Protein AF-A0A264W9A8-F1 (afdb_monomer)

Nearest PDB structures (foldseek):
  5h67-assembly1_A  TM=9.523E-01  e=1.074E-12  Bacillus subtilis subsp. subtilis str. 168
  5h66-assembly1_A  TM=9.645E-01  e=1.218E-12  Bacillus subtilis subsp. subtilis str. 168
  5h68-assembly1_B  TM=9.536E-01  e=4.985E-11  Geobacillus stearothermophilus 10
  4i99-assembly1_B  TM=9.544E-01  e=5.045E-08  Pyrococcus furiosus DSM 3638
  5xns-assembly1_A  TM=9.360E-01  e=1.667E-07  Pyrococcus furiosus DSM 3638

Mean predicted aligned error: 4.44 Å

Structure (mmCIF, N/CA/C/O backbone):
data_AF-A0A264W9A8-F1
#
_entry.id   AF-A0A264W9A8-F1
#
loop_
_atom_site.group_PDB
_atom_site.id
_atom_site.type_symbol
_atom_site.label_atom_id
_atom_site.label_alt_id
_atom_site.label_comp_id
_atom_site.label_asym_id
_atom_site.label_entity_id
_atom_site.label_seq_id
_atom_site.pdbx_PDB_ins_code
_atom_site.Cartn_x
_atom_site.Cartn_y
_atom_site.Cartn_z
_atom_site.occupancy
_atom_site.B_iso_or_equiv
_atom_site.auth_seq_id
_atom_site.auth_comp_id
_atom_site.auth_asym_id
_atom_site.auth_atom_id
_atom_site.pdbx_PDB_model_num
ATOM 1 N N . GLY A 1 1 ? 18.836 -12.856 -3.371 1.00 50.16 1 GLY A N 1
ATOM 2 C CA . GLY A 1 1 ? 17.522 -12.204 -3.467 1.00 50.16 1 GLY A CA 1
ATOM 3 C C . GLY A 1 1 ? 17.074 -11.912 -2.064 1.00 50.16 1 GLY A C 1
ATOM 4 O O . GLY A 1 1 ? 17.136 -12.809 -1.235 1.00 50.16 1 GLY A O 1
ATOM 5 N N . GLY A 1 2 ? 16.763 -10.662 -1.772 1.00 68.06 2 GLY A N 1
ATOM 6 C CA . GLY A 1 2 ? 16.456 -10.228 -0.404 1.00 68.06 2 GLY A CA 1
ATOM 7 C C . GLY A 1 2 ? 16.333 -8.718 -0.253 1.00 68.06 2 GLY A C 1
ATOM 8 O O . GLY A 1 2 ? 16.111 -8.235 0.853 1.00 68.06 2 GLY A O 1
ATOM 9 N N . LYS A 1 3 ? 16.488 -7.968 -1.350 1.00 80.25 3 LYS A N 1
ATOM 10 C CA . LYS A 1 3 ? 16.258 -6.529 -1.366 1.00 80.25 3 LYS A CA 1
ATOM 11 C C . LYS A 1 3 ? 14.830 -6.253 -1.798 1.00 80.25 3 LYS A C 1
ATOM 13 O O . LYS A 1 3 ? 14.270 -6.983 -2.612 1.00 80.25 3 LYS A O 1
ATOM 18 N N . MET A 1 4 ? 14.256 -5.172 -1.284 1.00 83.62 4 MET A N 1
ATOM 19 C CA . MET A 1 4 ? 12.882 -4.801 -1.612 1.00 83.62 4 MET A CA 1
ATOM 20 C C . MET A 1 4 ? 12.717 -4.494 -3.113 1.00 83.62 4 MET A C 1
ATOM 22 O O . MET A 1 4 ? 11.655 -4.747 -3.676 1.00 83.62 4 MET A O 1
ATOM 26 N N . GLU A 1 5 ? 13.780 -4.033 -3.787 1.00 84.38 5 GLU A N 1
ATOM 27 C CA . GLU A 1 5 ? 13.769 -3.781 -5.236 1.00 84.38 5 GLU A CA 1
ATOM 28 C C . GLU A 1 5 ? 13.565 -5.049 -6.086 1.00 84.38 5 GLU A C 1
ATOM 30 O O . GLU A 1 5 ? 13.124 -4.941 -7.234 1.00 84.38 5 GLU A O 1
ATOM 35 N N . ASP A 1 6 ? 13.864 -6.239 -5.544 1.00 86.62 6 ASP A N 1
ATOM 36 C CA . ASP A 1 6 ? 13.708 -7.523 -6.244 1.00 86.62 6 ASP A CA 1
ATOM 37 C C . ASP A 1 6 ? 12.222 -7.857 -6.494 1.00 86.62 6 ASP A C 1
ATOM 39 O O . ASP A 1 6 ? 11.902 -8.653 -7.374 1.00 86.62 6 ASP A O 1
ATOM 43 N N . ILE A 1 7 ? 11.304 -7.227 -5.748 1.00 88.75 7 ILE A N 1
ATOM 44 C CA . ILE A 1 7 ? 9.849 -7.413 -5.883 1.00 88.75 7 ILE A CA 1
ATOM 45 C C . ILE A 1 7 ? 9.297 -6.655 -7.101 1.00 88.75 7 ILE A C 1
ATOM 47 O O . ILE A 1 7 ? 8.227 -6.977 -7.617 1.00 88.75 7 ILE A O 1
ATOM 51 N N . ILE A 1 8 ? 10.030 -5.660 -7.607 1.00 94.44 8 ILE A N 1
ATOM 52 C CA . ILE A 1 8 ? 9.597 -4.857 -8.750 1.00 94.44 8 ILE A CA 1
ATOM 53 C C . ILE A 1 8 ? 9.815 -5.641 -10.041 1.00 94.44 8 ILE A C 1
ATOM 55 O O . ILE A 1 8 ? 10.939 -6.058 -10.336 1.00 94.44 8 ILE A O 1
ATOM 59 N N . PHE A 1 9 ? 8.760 -5.744 -10.861 1.00 95.62 9 PHE A N 1
ATOM 60 C CA . PHE A 1 9 ? 8.777 -6.447 -12.146 1.00 95.62 9 PHE A CA 1
ATOM 61 C C . PHE A 1 9 ? 10.052 -6.146 -12.950 1.00 95.62 9 PHE A C 1
ATOM 63 O O . PHE A 1 9 ? 10.315 -5.008 -13.366 1.00 95.62 9 PHE A O 1
ATOM 70 N N . ALA A 1 10 ? 10.857 -7.191 -13.144 1.00 94.94 10 ALA A N 1
ATOM 71 C CA . ALA A 1 10 ? 12.182 -7.113 -13.753 1.00 94.94 10 ALA A CA 1
ATOM 72 C C . ALA A 1 10 ? 12.147 -7.008 -15.286 1.00 94.94 10 ALA A C 1
ATOM 74 O O . ALA A 1 10 ? 13.193 -6.826 -15.907 1.00 94.94 10 ALA A O 1
ATOM 75 N N . GLY A 1 11 ? 10.956 -7.057 -15.890 1.00 95.44 11 GLY A N 1
ATOM 76 C CA . GLY A 1 11 ? 10.785 -7.142 -17.334 1.00 95.44 11 GLY A CA 1
ATOM 77 C C . GLY A 1 11 ? 10.652 -8.585 -17.817 1.00 95.44 11 GLY A C 1
ATOM 78 O O . GLY A 1 11 ? 10.786 -9.541 -17.057 1.00 95.44 11 GLY A O 1
ATOM 79 N N . SER A 1 12 ? 10.366 -8.722 -19.102 1.00 96.56 12 SER A N 1
ATOM 80 C CA . SER A 1 12 ? 10.371 -9.968 -19.862 1.00 96.56 12 SER A CA 1
ATOM 81 C C . SER A 1 12 ? 10.772 -9.663 -21.305 1.00 96.56 12 SER A C 1
ATOM 83 O O . SER A 1 12 ? 10.876 -8.495 -21.686 1.00 96.56 12 SER A O 1
ATOM 85 N N . ASP A 1 13 ? 10.921 -10.692 -22.138 1.00 96.12 13 ASP A N 1
ATOM 86 C CA . ASP A 1 13 ? 11.252 -10.527 -23.563 1.00 96.12 13 ASP A CA 1
ATOM 87 C C . ASP A 1 13 ? 10.265 -9.617 -24.315 1.00 96.12 13 ASP A C 1
ATOM 89 O O . ASP A 1 13 ? 10.614 -8.975 -25.302 1.00 96.12 13 ASP A O 1
ATOM 93 N N . SER A 1 14 ? 9.025 -9.531 -23.824 1.00 97.06 14 SER A N 1
ATOM 94 C CA . SER A 1 14 ? 7.944 -8.752 -24.432 1.00 97.06 14 SER A CA 1
ATOM 95 C C . SER A 1 14 ? 7.620 -7.445 -23.701 1.00 97.06 14 SER A C 1
ATOM 97 O O . SER A 1 14 ? 6.877 -6.620 -24.235 1.00 97.06 14 SER A O 1
ATOM 99 N N . ARG A 1 15 ? 8.135 -7.226 -22.480 1.00 96.75 15 ARG A N 1
ATOM 100 C CA . ARG A 1 15 ? 7.776 -6.064 -21.648 1.00 96.75 15 ARG A CA 1
ATOM 101 C C . ARG A 1 15 ? 8.974 -5.502 -20.899 1.00 96.75 15 ARG A C 1
ATOM 103 O O . ARG A 1 15 ? 9.700 -6.212 -20.213 1.00 96.75 15 ARG A O 1
ATOM 110 N N . LYS A 1 16 ? 9.134 -4.181 -20.965 1.00 96.25 16 LYS A N 1
ATOM 111 C CA . LYS A 1 16 ? 10.193 -3.469 -20.241 1.00 96.25 16 LYS A CA 1
ATOM 112 C C . LYS A 1 16 ? 10.026 -3.627 -18.726 1.00 96.25 16 LYS A C 1
ATOM 114 O O . LYS A 1 16 ? 8.908 -3.723 -18.220 1.00 96.25 16 LYS A O 1
ATOM 119 N N . LYS A 1 17 ? 11.152 -3.593 -18.012 1.00 96.00 17 LYS A N 1
ATOM 120 C CA . LYS A 1 17 ? 11.174 -3.502 -16.548 1.00 96.00 17 LYS A CA 1
ATOM 121 C C . LYS A 1 17 ? 10.431 -2.256 -16.063 1.00 96.00 17 LYS A C 1
ATOM 123 O O . LYS A 1 17 ? 10.484 -1.213 -16.716 1.00 96.00 17 LYS A O 1
ATOM 128 N N . LEU A 1 18 ? 9.794 -2.362 -14.902 1.00 96.38 18 LEU A N 1
ATOM 129 C CA . LEU A 1 18 ? 9.158 -1.234 -14.221 1.00 96.38 18 LEU A CA 1
ATOM 130 C C . LEU A 1 18 ? 10.052 -0.716 -13.094 1.00 96.38 18 LEU A C 1
ATOM 132 O O . LEU A 1 18 ? 10.991 -1.397 -12.682 1.00 96.38 18 LEU A O 1
ATOM 136 N N . ASN A 1 19 ? 9.760 0.491 -12.609 1.00 95.38 19 ASN A N 1
ATOM 137 C CA . ASN A 1 19 ? 10.507 1.144 -11.527 1.00 95.38 19 ASN A CA 1
ATOM 138 C C . ASN A 1 19 ? 9.727 1.232 -10.206 1.00 95.38 19 ASN A C 1
ATOM 140 O O . ASN A 1 19 ? 10.294 1.688 -9.217 1.00 95.38 19 ASN A O 1
ATOM 144 N N . LEU A 1 20 ? 8.466 0.794 -10.209 1.00 96.06 20 LEU A N 1
ATOM 145 C CA . LEU A 1 20 ? 7.528 0.841 -9.092 1.00 96.06 20 LEU A CA 1
ATOM 146 C C . LEU A 1 20 ? 6.780 -0.494 -9.012 1.00 96.06 20 LEU A C 1
ATOM 148 O O . LEU A 1 20 ? 6.376 -1.039 -10.042 1.00 96.06 20 LEU A O 1
ATOM 152 N N . ALA A 1 21 ? 6.581 -0.985 -7.794 1.00 96.31 21 ALA A N 1
ATOM 153 C CA . ALA A 1 21 ? 5.562 -1.973 -7.467 1.00 96.31 21 ALA A CA 1
ATOM 154 C C . ALA A 1 21 ? 4.634 -1.392 -6.397 1.00 96.31 21 ALA A C 1
ATOM 156 O O . ALA A 1 21 ? 5.106 -0.776 -5.444 1.00 96.31 21 ALA A O 1
ATOM 157 N N . GLU A 1 22 ? 3.331 -1.598 -6.556 1.00 96.94 22 GLU A N 1
ATOM 158 C CA . GLU A 1 22 ? 2.297 -1.130 -5.637 1.00 96.94 22 GLU A CA 1
ATOM 159 C C . GLU A 1 22 ? 1.343 -2.277 -5.329 1.00 96.94 22 GLU A C 1
ATOM 161 O O . GLU A 1 22 ? 0.950 -3.024 -6.226 1.00 96.94 22 GLU A O 1
ATOM 166 N N . VAL A 1 23 ? 0.991 -2.413 -4.055 1.00 97.06 23 VAL A N 1
ATOM 167 C CA . VAL A 1 23 ? -0.023 -3.352 -3.581 1.00 97.06 23 VAL A CA 1
ATOM 168 C C . VAL A 1 23 ? -0.958 -2.593 -2.659 1.00 97.06 23 VAL A C 1
ATOM 170 O O . VAL A 1 23 ? -0.488 -1.918 -1.744 1.00 97.06 23 VAL A O 1
ATOM 173 N N . THR A 1 24 ? -2.259 -2.752 -2.879 1.00 97.62 24 THR A N 1
ATOM 174 C CA . THR A 1 24 ? -3.317 -2.259 -1.996 1.00 97.62 24 THR A CA 1
ATOM 175 C C . THR A 1 24 ? -4.108 -3.444 -1.472 1.00 97.62 24 THR A C 1
ATOM 177 O O . THR A 1 24 ? -4.577 -4.271 -2.252 1.00 97.62 24 THR A O 1
ATOM 180 N N . LEU A 1 25 ? -4.234 -3.526 -0.152 1.00 96.25 25 LEU A N 1
ATOM 181 C CA . LEU A 1 25 ? -5.129 -4.443 0.535 1.00 96.25 25 LEU A CA 1
ATOM 182 C C . LEU A 1 25 ? -6.328 -3.648 1.041 1.00 96.25 25 LEU A C 1
ATOM 184 O O . LEU A 1 25 ? -6.148 -2.721 1.825 1.00 96.25 25 LEU A O 1
ATOM 188 N N . THR A 1 26 ? -7.526 -4.031 0.619 1.00 96.50 26 THR A N 1
ATOM 189 C CA . THR A 1 26 ? -8.781 -3.435 1.082 1.00 96.50 26 THR A CA 1
ATOM 190 C C . THR A 1 26 ? -9.481 -4.418 2.010 1.00 96.50 26 THR A C 1
ATOM 192 O O . THR A 1 26 ? -9.658 -5.583 1.652 1.00 96.50 26 THR A O 1
ATOM 195 N N . LEU A 1 27 ? -9.827 -3.957 3.208 1.00 94.75 27 LEU A N 1
ATOM 196 C CA . LEU A 1 27 ? -10.483 -4.730 4.252 1.00 94.75 27 LEU A CA 1
ATOM 197 C C . LEU A 1 27 ? -11.835 -4.103 4.578 1.00 94.75 27 LEU A C 1
ATOM 199 O O . LEU A 1 27 ? -11.935 -2.884 4.731 1.00 94.75 27 LEU A O 1
ATOM 203 N N . ASP A 1 28 ? -12.838 -4.957 4.734 1.00 95.81 28 ASP A N 1
ATOM 204 C CA . ASP A 1 28 ? -14.063 -4.607 5.444 1.00 95.81 28 ASP A CA 1
ATOM 205 C C . ASP A 1 28 ? -13.731 -4.428 6.933 1.00 95.81 28 ASP A C 1
ATOM 207 O O . ASP A 1 28 ? -12.955 -5.202 7.501 1.00 9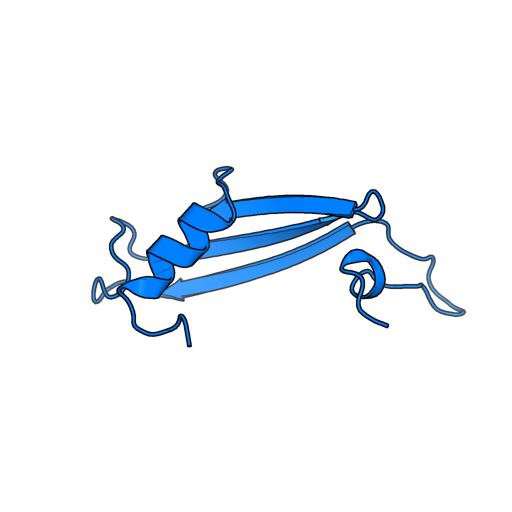5.81 28 ASP A O 1
ATOM 211 N N . ASN A 1 29 ? -14.259 -3.369 7.534 1.00 95.56 29 ASN A N 1
ATOM 212 C CA . ASN A 1 29 ? -14.065 -3.011 8.931 1.00 95.56 29 ASN A CA 1
ATOM 213 C C . ASN A 1 29 ? -15.402 -2.623 9.595 1.00 95.56 29 ASN A C 1
ATOM 215 O O . ASN A 1 29 ? -15.427 -1.786 10.500 1.00 95.56 29 ASN A O 1
ATOM 219 N N . ASP A 1 30 ? -16.526 -3.199 9.152 1.00 95.94 30 ASP A N 1
ATOM 220 C CA . ASP A 1 30 ? -17.854 -2.943 9.730 1.00 95.94 30 ASP A CA 1
ATOM 221 C C . ASP A 1 30 ? -17.949 -3.370 11.202 1.00 95.94 30 ASP A C 1
ATOM 223 O O . ASP A 1 30 ? -18.614 -2.712 12.007 1.00 95.94 30 ASP A O 1
ATOM 227 N N . ASP A 1 31 ? -17.243 -4.439 11.576 1.00 93.31 31 ASP A N 1
ATOM 228 C CA . ASP A 1 31 ? -17.150 -4.945 12.949 1.00 93.31 31 ASP A CA 1
ATOM 229 C C . ASP A 1 31 ? -16.167 -4.157 13.834 1.00 93.31 31 ASP A C 1
ATOM 231 O O . ASP A 1 31 ? -16.045 -4.442 15.028 1.00 93.31 31 ASP A O 1
ATOM 235 N N . A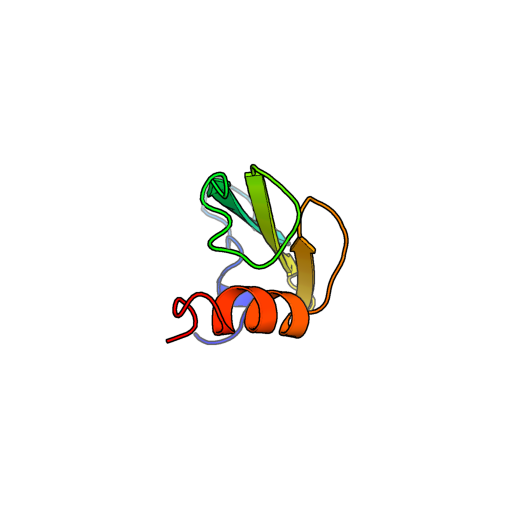RG A 1 32 ? -15.504 -3.137 13.267 1.00 91.38 32 ARG A N 1
ATOM 236 C CA . ARG A 1 32 ? -14.502 -2.285 13.927 1.00 91.38 32 ARG A CA 1
ATOM 237 C C . ARG A 1 32 ? -13.327 -3.071 14.506 1.00 91.38 32 ARG A C 1
ATOM 239 O O . ARG A 1 32 ? -12.749 -2.673 15.518 1.00 91.38 32 ARG A O 1
ATOM 246 N N . PHE A 1 33 ? -12.959 -4.166 13.848 1.00 91.12 33 PHE A N 1
ATOM 247 C CA . PHE A 1 33 ? -11.793 -4.966 14.198 1.00 91.12 33 PHE A CA 1
ATOM 248 C C . PHE A 1 33 ? -10.479 -4.171 14.135 1.00 91.12 33 PHE A C 1
ATOM 250 O O . PHE A 1 33 ? -9.614 -4.324 14.998 1.00 91.12 33 PHE A O 1
ATOM 257 N N . LEU A 1 34 ? -10.330 -3.291 13.142 1.00 92.56 34 LEU A N 1
ATOM 258 C CA . LEU A 1 34 ? -9.236 -2.327 13.072 1.00 92.56 34 LEU A CA 1
ATOM 259 C C . LEU A 1 34 ? -9.617 -1.051 13.843 1.00 92.56 34 LEU A C 1
ATOM 261 O O . LEU A 1 34 ? -10.707 -0.512 13.618 1.00 92.56 34 LEU A O 1
ATOM 265 N N . PRO A 1 35 ? -8.717 -0.505 14.688 1.00 91.12 35 PRO A N 1
ATOM 266 C CA . PRO A 1 35 ? -8.979 0.663 15.535 1.00 91.12 35 PRO A CA 1
ATOM 267 C C . PRO A 1 35 ? -8.946 1.988 14.747 1.00 91.12 35 PRO A C 1
ATOM 269 O O . PRO A 1 35 ? -8.209 2.918 15.073 1.00 91.12 35 PRO A O 1
ATOM 272 N N . ILE A 1 36 ? -9.741 2.085 13.683 1.00 91.38 36 ILE A N 1
ATOM 273 C CA . ILE A 1 36 ? -9.864 3.261 12.824 1.00 91.38 36 ILE A CA 1
ATOM 274 C C . ILE A 1 36 ? -11.331 3.496 12.450 1.00 91.38 36 ILE A C 1
ATOM 276 O O . ILE A 1 36 ? -12.094 2.554 12.223 1.00 91.38 36 ILE A O 1
ATOM 280 N N . ASP A 1 37 ? -11.742 4.764 12.376 1.00 93.19 37 ASP A N 1
ATOM 281 C CA . ASP A 1 37 ? -13.136 5.116 12.100 1.00 93.19 37 ASP A CA 1
ATOM 282 C C . ASP A 1 37 ? -13.484 5.089 10.597 1.00 93.19 37 ASP A C 1
ATOM 284 O O . ASP A 1 37 ? -13.909 6.081 10.013 1.00 93.19 37 ASP A O 1
ATOM 288 N N . PHE A 1 38 ? -13.275 3.938 9.958 1.00 94.44 38 PHE A N 1
ATOM 289 C CA . PHE A 1 38 ? -13.729 3.663 8.597 1.00 94.44 38 PHE A CA 1
ATOM 290 C C . PHE A 1 38 ? -14.377 2.284 8.524 1.00 94.44 38 PHE A C 1
ATOM 292 O O . PHE A 1 38 ? -13.894 1.348 9.154 1.00 94.44 38 PHE A O 1
ATOM 299 N N . HIS A 1 39 ? -15.436 2.176 7.722 1.00 95.44 39 HIS A N 1
ATOM 300 C CA . HIS A 1 39 ? -16.104 0.913 7.384 1.00 95.44 39 HIS A CA 1
ATOM 301 C C . HIS A 1 39 ? -15.313 0.085 6.365 1.00 95.44 39 HIS A C 1
ATOM 303 O O . HIS A 1 39 ? -15.403 -1.133 6.342 1.00 95.44 39 HIS A O 1
ATOM 309 N N . GLU A 1 40 ? -14.494 0.744 5.545 1.00 96.75 40 GLU A N 1
ATOM 310 C CA . GLU A 1 40 ? -1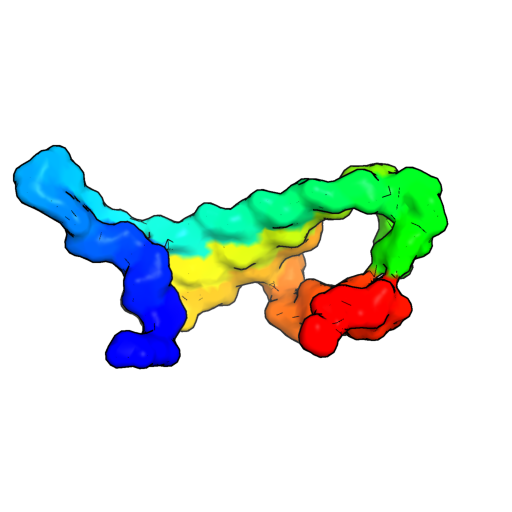3.573 0.102 4.614 1.00 96.75 40 GLU A CA 1
ATOM 311 C C . GLU A 1 40 ? -12.187 0.730 4.781 1.00 96.75 40 GLU A C 1
ATOM 313 O O . GLU A 1 40 ? -12.028 1.958 4.780 1.00 96.75 40 GLU A O 1
ATOM 318 N N . VAL A 1 41 ? -11.172 -0.115 4.942 1.00 96.44 41 VAL A N 1
ATOM 319 C CA . VAL A 1 41 ? -9.788 0.307 5.160 1.00 96.44 41 VAL A CA 1
ATOM 320 C C . VAL A 1 41 ? -8.922 -0.215 4.025 1.00 96.44 41 VAL A C 1
ATOM 322 O O . VAL A 1 41 ? -8.820 -1.415 3.809 1.00 96.44 41 VAL A O 1
ATOM 325 N N . SER A 1 42 ? -8.265 0.688 3.306 1.00 97.88 42 SER A N 1
ATOM 326 C CA . SER A 1 42 ? -7.302 0.370 2.255 1.00 97.88 42 SER A CA 1
ATOM 327 C C . SER A 1 42 ? -5.886 0.683 2.719 1.00 97.88 42 SER A C 1
ATOM 329 O O . SER A 1 42 ? -5.548 1.839 2.968 1.00 97.88 42 SER A O 1
ATOM 331 N N . VAL A 1 43 ? -5.036 -0.336 2.794 1.00 97.44 43 VAL A N 1
ATOM 332 C CA . VAL A 1 43 ? -3.617 -0.209 3.131 1.00 97.44 43 VAL A CA 1
ATOM 333 C C . VAL A 1 43 ? -2.791 -0.424 1.872 1.00 97.44 43 VAL A C 1
ATOM 335 O O . VAL A 1 43 ? -2.837 -1.493 1.267 1.00 97.44 43 VAL A O 1
ATOM 338 N N . THR A 1 44 ? -2.011 0.580 1.484 1.00 98.31 44 THR A N 1
ATOM 339 C CA . THR A 1 44 ? -1.178 0.542 0.281 1.00 98.31 44 THR A CA 1
ATOM 340 C C . THR A 1 44 ? 0.297 0.600 0.642 1.00 98.31 44 THR A C 1
ATOM 342 O O . THR A 1 44 ? 0.723 1.431 1.444 1.00 98.31 44 THR A O 1
ATOM 345 N N . ARG A 1 45 ? 1.103 -0.245 -0.006 1.00 97.25 45 ARG A N 1
ATOM 346 C CA . ARG A 1 45 ? 2.565 -0.164 0.016 1.00 97.25 45 ARG A CA 1
ATOM 347 C C . ARG A 1 45 ? 3.097 -0.006 -1.401 1.00 97.25 45 ARG A C 1
ATOM 349 O O . ARG A 1 45 ? 2.791 -0.816 -2.275 1.00 97.25 45 ARG A O 1
ATOM 356 N N . ARG A 1 46 ? 3.951 0.995 -1.593 1.00 96.69 46 ARG A N 1
ATOM 357 C CA . ARG A 1 46 ? 4.708 1.241 -2.824 1.00 96.69 46 ARG A CA 1
ATOM 358 C C . ARG A 1 46 ? 6.188 1.023 -2.575 1.00 96.69 46 ARG A C 1
ATOM 360 O O . ARG A 1 46 ? 6.698 1.392 -1.520 1.00 96.69 46 ARG A O 1
ATOM 367 N N . VAL A 1 47 ? 6.876 0.451 -3.552 1.00 96.19 47 VAL A N 1
ATOM 368 C CA . VAL A 1 47 ? 8.329 0.267 -3.530 1.00 96.19 47 VAL A CA 1
ATOM 369 C C . VAL A 1 47 ? 8.907 0.770 -4.838 1.00 96.19 47 VAL A C 1
ATOM 371 O O . VAL A 1 47 ? 8.475 0.348 -5.913 1.00 96.19 47 VAL A O 1
ATOM 374 N N . TYR A 1 48 ? 9.914 1.629 -4.738 1.00 95.56 48 TYR A N 1
ATOM 375 C CA . TYR A 1 48 ? 10.632 2.191 -5.871 1.00 95.56 48 TYR A CA 1
ATOM 376 C C . TYR A 1 48 ? 12.005 1.535 -6.013 1.00 95.56 48 TYR A C 1
ATOM 378 O O . TYR A 1 48 ? 12.630 1.129 -5.033 1.00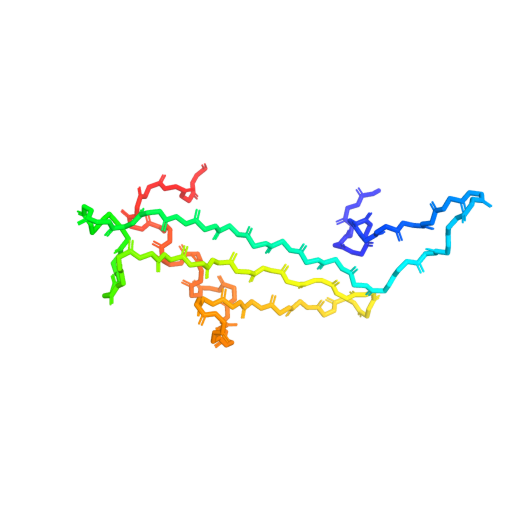 95.56 48 TYR A O 1
ATOM 386 N N . ARG A 1 49 ? 12.531 1.462 -7.242 1.00 92.56 49 ARG A N 1
ATOM 387 C CA . ARG A 1 49 ? 13.894 0.942 -7.482 1.00 92.56 49 ARG A CA 1
ATOM 388 C C . ARG A 1 49 ? 15.004 1.782 -6.838 1.00 92.56 49 ARG A C 1
ATOM 390 O O . ARG A 1 49 ? 16.127 1.299 -6.759 1.00 92.56 49 ARG A O 1
ATOM 397 N N . SER A 1 50 ? 14.709 3.006 -6.396 1.00 92.00 50 SER A N 1
ATOM 398 C CA . SER A 1 50 ? 15.610 3.830 -5.579 1.00 92.00 50 SER A CA 1
ATOM 399 C C . SER A 1 50 ? 15.878 3.229 -4.191 1.00 92.00 50 SER A C 1
ATOM 401 O O . SER A 1 50 ? 16.814 3.658 -3.524 1.00 92.00 50 SER A O 1
ATOM 403 N N . GLY A 1 51 ? 15.077 2.246 -3.759 1.00 89.69 51 GLY A N 1
ATOM 404 C CA . GL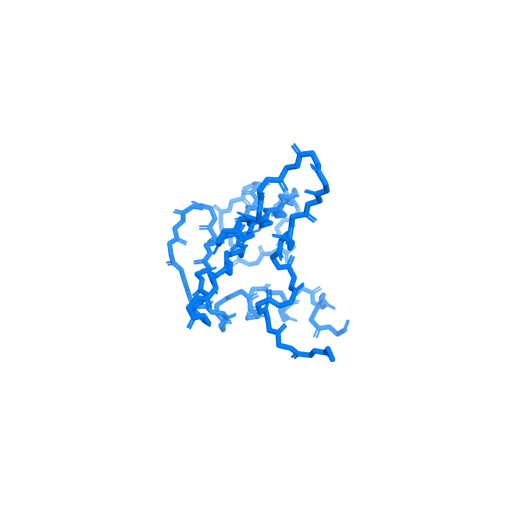Y A 1 51 ? 15.065 1.712 -2.395 1.00 89.69 51 GLY A CA 1
ATOM 405 C C . GLY A 1 51 ? 14.039 2.409 -1.494 1.00 89.69 51 GLY A C 1
ATOM 406 O O . GLY A 1 51 ? 13.796 1.968 -0.372 1.00 89.69 51 GLY A O 1
ATOM 407 N N . GLU A 1 52 ? 13.400 3.474 -1.984 1.00 93.00 52 GLU A N 1
ATOM 408 C CA . GLU A 1 52 ? 12.350 4.188 -1.262 1.00 93.00 52 GLU A CA 1
ATOM 409 C C . GLU A 1 52 ? 11.071 3.346 -1.180 1.00 93.00 52 GLU A C 1
ATOM 411 O O . GLU A 1 52 ? 10.729 2.579 -2.086 1.00 93.00 52 GLU A O 1
ATOM 416 N N . SER A 1 53 ? 10.348 3.491 -0.071 1.00 94.50 53 SER A N 1
ATOM 417 C CA . SER A 1 53 ? 9.031 2.889 0.125 1.00 94.50 53 SER A CA 1
ATOM 418 C C . SER A 1 53 ? 8.049 3.949 0.600 1.00 94.50 53 SER A C 1
ATOM 420 O O . SER A 1 53 ? 8.379 4.736 1.486 1.00 94.50 53 SER A O 1
ATOM 422 N N . GLU A 1 54 ? 6.839 3.927 0.051 1.00 96.94 54 GLU A N 1
ATOM 423 C CA . GLU A 1 54 ? 5.724 4.752 0.520 1.00 96.94 54 GLU A CA 1
ATOM 424 C C . GLU A 1 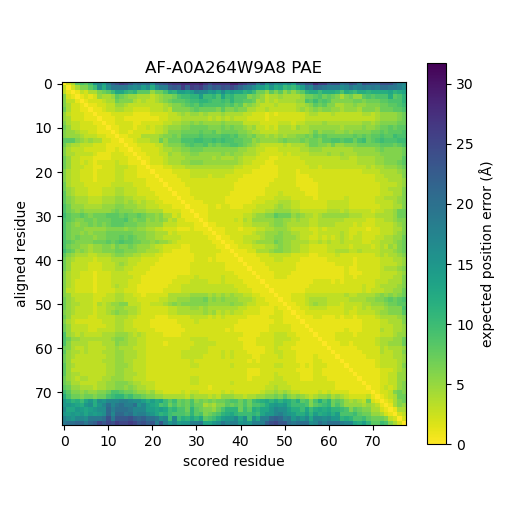54 ? 4.623 3.858 1.079 1.00 96.94 54 GLU A C 1
ATOM 426 O O . GLU A 1 54 ? 4.396 2.736 0.614 1.00 96.94 54 GLU A O 1
ATOM 431 N N . PHE A 1 55 ? 3.936 4.379 2.085 1.00 98.12 55 PHE A N 1
ATOM 432 C CA . PHE A 1 55 ? 2.889 3.689 2.815 1.00 98.12 55 PHE A CA 1
ATOM 433 C C . PHE A 1 55 ? 1.678 4.601 2.875 1.00 98.12 55 PHE A C 1
ATOM 435 O O . PHE A 1 55 ? 1.827 5.799 3.125 1.00 98.12 55 PHE A O 1
ATOM 442 N N . LEU A 1 56 ? 0.497 4.046 2.621 1.00 98.31 56 LEU A N 1
ATOM 443 C CA . LEU A 1 56 ? -0.748 4.791 2.683 1.00 98.31 56 LEU A CA 1
ATOM 444 C C . LEU A 1 56 ? -1.813 3.996 3.432 1.00 98.31 56 LEU A C 1
ATOM 446 O O . LEU A 1 56 ? -1.928 2.786 3.244 1.00 98.31 56 LEU A O 1
ATOM 450 N N . ILE A 1 57 ? -2.623 4.696 4.220 1.00 97.12 57 ILE A N 1
ATOM 451 C CA . ILE A 1 57 ? -3.887 4.194 4.768 1.00 97.12 57 ILE A CA 1
ATOM 452 C C . ILE A 1 57 ? -4.985 5.098 4.208 1.00 97.12 57 ILE A C 1
ATOM 454 O O . ILE A 1 57 ? -4.904 6.318 4.331 1.00 97.12 57 ILE A O 1
ATOM 458 N N . ASN A 1 58 ? -5.970 4.524 3.522 1.00 96.81 58 ASN A N 1
ATOM 459 C CA . ASN A 1 58 ? -7.045 5.241 2.826 1.00 96.81 58 ASN A CA 1
ATOM 460 C C . ASN A 1 58 ? -6.513 6.379 1.933 1.00 96.81 58 ASN A C 1
ATOM 462 O O . ASN A 1 58 ? -7.006 7.506 1.945 1.00 96.81 58 ASN A O 1
ATOM 466 N N . ASN A 1 59 ? -5.462 6.070 1.162 1.00 96.31 59 ASN A N 1
ATOM 467 C CA . ASN A 1 59 ? -4.765 6.995 0.261 1.00 96.31 59 ASN A CA 1
ATOM 468 C C . ASN A 1 59 ? -4.102 8.210 0.954 1.00 96.31 59 ASN A C 1
ATOM 470 O O . ASN A 1 59 ? -3.670 9.142 0.277 1.00 96.31 59 ASN A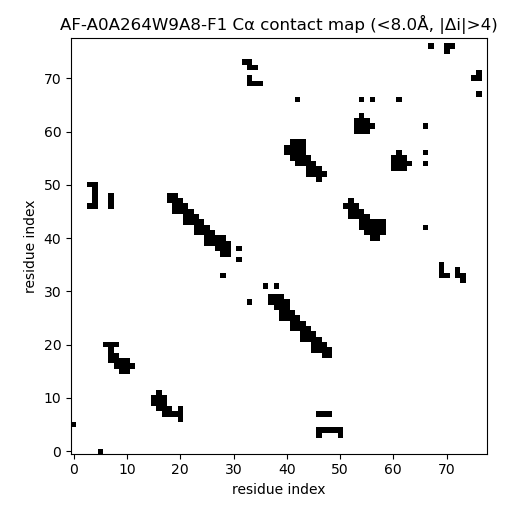 O 1
ATOM 474 N N . GLN A 1 60 ? -3.990 8.206 2.286 1.00 97.50 60 GLN A N 1
ATOM 475 C CA . GLN A 1 60 ? -3.235 9.200 3.050 1.00 97.50 60 GLN A CA 1
ATOM 476 C C . GLN A 1 60 ? -1.837 8.663 3.380 1.00 97.50 60 GLN A C 1
ATOM 478 O O . GLN A 1 60 ? -1.744 7.553 3.908 1.00 97.50 60 GLN A O 1
ATOM 483 N N . PRO A 1 61 ? -0.753 9.414 3.097 1.00 97.81 61 PRO A N 1
ATOM 484 C CA . PRO A 1 61 ? 0.601 9.002 3.448 1.00 97.81 61 PRO A CA 1
ATOM 485 C C . PRO A 1 61 ? 0.761 8.761 4.951 1.00 97.81 61 PRO A C 1
ATOM 487 O O . PRO A 1 61 ? 0.344 9.576 5.773 1.00 97.81 61 PRO A O 1
ATOM 490 N N . CYS A 1 62 ? 1.422 7.666 5.307 1.00 97.31 62 CYS A N 1
ATOM 491 C CA . CYS A 1 62 ? 1.744 7.314 6.685 1.00 97.31 62 CYS A CA 1
ATOM 492 C C . CYS A 1 62 ? 3.140 6.678 6.766 1.00 97.31 62 CYS A C 1
ATOM 494 O O . CYS A 1 62 ? 3.853 6.538 5.770 1.00 97.31 62 CYS A O 1
ATOM 496 N N . ARG A 1 63 ? 3.564 6.288 7.968 1.00 96.94 63 ARG A N 1
ATOM 497 C CA . ARG A 1 63 ? 4.803 5.533 8.185 1.00 96.94 63 ARG A CA 1
ATOM 498 C C . ARG A 1 63 ? 4.493 4.040 8.192 1.00 96.94 63 ARG A C 1
ATOM 500 O O . ARG A 1 63 ? 3.391 3.626 8.543 1.00 96.94 63 ARG A O 1
ATOM 507 N N . LEU A 1 64 ? 5.509 3.216 7.928 1.00 95.31 64 LEU A N 1
ATOM 508 C CA . LEU A 1 64 ? 5.408 1.762 8.112 1.00 95.31 64 LEU A CA 1
ATOM 509 C C . LEU A 1 64 ? 4.956 1.395 9.534 1.00 95.31 64 LEU A C 1
ATOM 511 O O . LEU A 1 64 ? 4.155 0.484 9.705 1.00 95.31 64 LEU A O 1
ATOM 515 N N . LYS A 1 65 ? 5.446 2.124 10.546 1.00 94.81 65 LYS A N 1
ATOM 516 C CA . LYS A 1 65 ? 5.051 1.910 11.940 1.00 94.81 65 LYS A CA 1
ATOM 517 C C . LYS A 1 65 ? 3.543 2.081 12.145 1.00 94.81 65 LYS A C 1
ATOM 519 O O . LYS A 1 65 ? 2.963 1.286 12.861 1.00 94.81 65 LYS A O 1
ATOM 524 N N . ASP A 1 66 ? 2.918 3.051 11.481 1.00 94.75 66 ASP A N 1
ATOM 525 C CA . ASP A 1 66 ? 1.483 3.307 11.639 1.00 94.75 66 ASP A CA 1
ATOM 526 C C . ASP A 1 66 ? 0.651 2.128 11.096 1.00 94.75 66 ASP A C 1
ATOM 528 O O . ASP A 1 66 ? -0.342 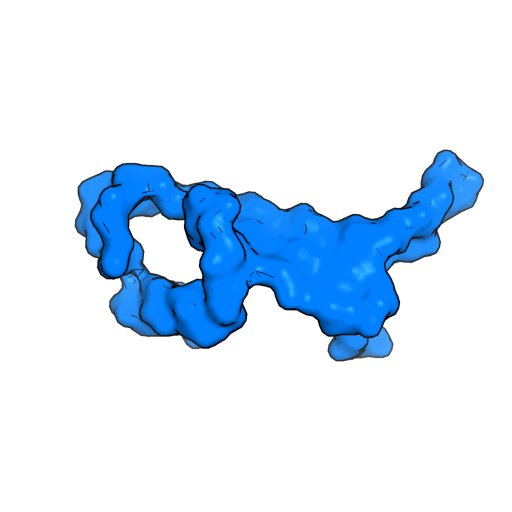1.742 11.702 1.00 94.75 66 ASP A O 1
ATOM 532 N N . ILE A 1 67 ? 1.102 1.491 10.004 1.00 94.25 67 ILE A N 1
ATOM 533 C CA . ILE A 1 67 ? 0.502 0.246 9.494 1.00 94.25 67 ILE A CA 1
ATOM 534 C C . ILE A 1 67 ? 0.718 -0.909 10.480 1.00 94.25 67 ILE A C 1
ATOM 536 O O . ILE A 1 67 ? -0.207 -1.670 10.738 1.00 94.25 67 ILE A O 1
ATOM 540 N N . ILE A 1 68 ? 1.928 -1.060 11.028 1.00 93.44 68 ILE A N 1
ATOM 541 C CA . ILE A 1 68 ? 2.224 -2.127 11.998 1.00 93.44 68 ILE A CA 1
ATOM 542 C C . ILE A 1 68 ? 1.348 -1.976 13.242 1.00 93.44 68 ILE A C 1
ATOM 544 O O . ILE A 1 68 ? 0.736 -2.953 13.659 1.00 93.44 68 ILE A O 1
ATOM 548 N N . ASP A 1 69 ? 1.265 -0.770 13.802 1.00 92.12 69 ASP A N 1
ATOM 549 C CA . ASP A 1 69 ? 0.472 -0.476 14.995 1.00 92.12 69 ASP A CA 1
ATOM 550 C C . ASP A 1 69 ? -1.025 -0.743 14.727 1.00 92.12 69 ASP A C 1
ATOM 552 O O . ASP A 1 69 ? -1.682 -1.373 15.551 1.00 92.12 69 ASP A O 1
ATOM 556 N N . LEU A 1 70 ? -1.540 -0.394 13.535 1.00 91.62 70 LEU A N 1
ATOM 557 C CA . LEU A 1 70 ? -2.924 -0.687 13.125 1.00 91.62 70 LEU A CA 1
ATOM 558 C C . LEU A 1 70 ? -3.253 -2.189 13.164 1.00 91.62 70 LEU A C 1
ATOM 560 O O . LEU A 1 70 ? -4.344 -2.575 13.579 1.00 91.62 70 LEU A O 1
ATOM 564 N N . PHE A 1 71 ? -2.317 -3.040 12.734 1.00 90.56 71 PHE A N 1
ATOM 565 C CA . PHE A 1 71 ? -2.511 -4.492 12.715 1.00 90.56 71 PHE A CA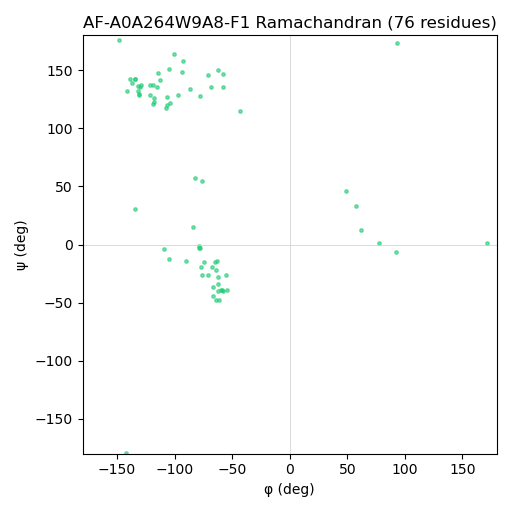 1
ATOM 566 C C . PHE A 1 71 ? -2.068 -5.194 14.007 1.00 90.56 71 PHE A C 1
ATOM 568 O O . PHE A 1 71 ? -2.440 -6.352 14.219 1.00 90.56 71 PHE A O 1
ATOM 575 N N . MET A 1 72 ? -1.307 -4.531 14.879 1.00 87.69 72 MET A N 1
ATOM 576 C CA . MET A 1 72 ? -0.798 -5.114 16.123 1.00 87.69 72 MET A CA 1
ATOM 577 C C . MET A 1 72 ? -1.937 -5.477 17.074 1.00 87.69 72 MET A C 1
ATOM 579 O O . MET A 1 72 ? -1.998 -6.613 17.547 1.00 87.69 72 MET A O 1
ATOM 583 N N . ASP A 1 73 ? -2.871 -4.548 17.274 1.00 75.06 73 ASP A N 1
ATOM 584 C CA . ASP A 1 73 ? -4.025 -4.743 18.160 1.00 75.06 73 ASP A CA 1
ATOM 585 C C . ASP A 1 73 ? -5.035 -5.742 17.580 1.00 75.06 73 ASP A C 1
ATOM 587 O O . ASP A 1 73 ? -5.723 -6.448 18.313 1.00 75.06 73 ASP A O 1
ATOM 591 N N . SER A 1 74 ? -5.055 -5.867 16.252 1.00 73.50 74 SER A N 1
ATOM 592 C CA . SER A 1 74 ? -5.896 -6.817 15.522 1.00 73.50 74 SER A CA 1
ATOM 593 C C . SER A 1 74 ? -5.398 -8.273 15.623 1.00 73.50 74 SER A C 1
ATOM 595 O O . SER A 1 74 ? -6.109 -9.219 15.305 1.00 73.50 74 SER A O 1
ATOM 597 N N . GLY A 1 75 ? -4.151 -8.499 16.055 1.00 71.62 75 GLY A N 1
ATOM 598 C CA . GLY A 1 75 ? -3.551 -9.838 16.108 1.00 71.62 75 GLY A CA 1
ATOM 599 C C . GLY A 1 75 ? -3.068 -10.388 14.757 1.00 71.62 75 GLY A C 1
ATOM 600 O O . GLY A 1 75 ? -2.515 -11.485 14.723 1.00 71.62 75 GLY A O 1
ATOM 601 N N . LEU A 1 76 ? -3.193 -9.622 13.666 1.00 71.44 76 LEU A N 1
ATOM 602 C CA . LEU A 1 76 ? -2.657 -9.948 12.333 1.00 71.44 76 LEU A CA 1
ATOM 603 C C . LEU A 1 76 ? -1.143 -9.686 12.189 1.00 71.44 76 LEU A C 1
ATOM 605 O O . LEU A 1 76 ? -0.563 -9.952 11.140 1.00 71.44 76 LEU A O 1
ATOM 609 N N . GLY A 1 77 ? -0.489 -9.155 13.227 1.00 60.97 77 GLY A N 1
ATOM 610 C CA . GLY A 1 77 ? 0.933 -8.791 13.226 1.00 60.97 77 GLY A CA 1
ATOM 611 C C . GLY A 1 77 ? 1.932 -9.922 13.524 1.00 60.97 77 GLY A C 1
ATOM 612 O O . GLY A 1 77 ? 3.081 -9.612 13.846 1.00 60.97 77 GLY A O 1
ATOM 613 N N . LYS A 1 78 ? 1.525 -11.198 13.474 1.00 47.41 78 LYS A N 1
ATOM 614 C CA . LYS A 1 78 ? 2.400 -12.368 13.686 1.00 47.41 78 LYS A CA 1
ATOM 615 C C . LYS A 1 78 ? 2.527 -13.241 12.447 1.00 47.41 78 LYS A C 1
ATOM 617 O O . LYS A 1 78 ? 1.486 -13.525 11.823 1.00 47.41 78 LYS A O 1
#

Organism: NCBI:txid2020506

Foldseek 3Di:
DDAPLVPFACADPVGHTDFKDKDKDKDQCCVVLFVDPDRIWIWMWMAGNVSDIWIDIVNHTDDPVVVLVRCVSSVNND

pLDDT: mean 91.38, std 10.14, range [47.41, 98.31]

Radius of gyration: 15.01 Å; Cα contacts (8 Å, |Δi|>4): 124; chains: 1; bounding box: 35×22×43 Å

Sequence (78 aa):
GGKMEDIIFAGSDSRKKLNLAEVTLTLDNDDRFLPIDFHEVSVTRRVYRSGESEFLINNQPCRLKDIIDLFMDSGLGK

Solvent-accessible surface area (backbone atoms only — not comparable to full-atom values): 4736 Å² total; per-residue (Å²): 139,87,55,78,50,74,73,26,53,79,47,56,100,90,39,79,55,54,60,58,34,76,52,73,49,76,40,85,22,80,87,49,65,45,93,55,102,46,57,62,46,35,43,33,45,36,41,30,67,87,70,51,71,50,31,24,52,72,85,37,83,53,53,70,63,58,57,48,57,50,31,48,83,55,65,71,70,117

Secondary structure (DSSP, 8-state):
--SGGGGS---BTTBPPPSEEEEEEEEE-TT--SSSS-SEEEEEEEEETTS-EEEEETTEEE-HHHHHHHHHTTT---

InterPro domains:
  IPR003395 RecF/RecN/SMC, N-terminal [PF02463] (3-77)
  IPR027417 P-loop containing nucleoside triphosphate hydrolase [G3DSA:3.40.50.300] (1-78)
  IPR027417 P-loop containing nucleoside triphosphate hydrolase [SSF52540] (3-76)